Protein AF-A0A529LDK2-F1 (afdb_monomer_lite)

Structure (mmCIF, N/CA/C/O backbone):
data_AF-A0A529LDK2-F1
#
_entry.id   AF-A0A529LDK2-F1
#
loop_
_atom_site.group_PDB
_atom_site.id
_atom_site.type_symbol
_atom_site.label_atom_id
_atom_site.label_alt_id
_atom_site.label_comp_id
_atom_site.label_asym_id
_atom_site.label_entity_id
_atom_site.label_seq_id
_atom_site.pdbx_PDB_ins_code
_atom_site.Cartn_x
_atom_site.Cartn_y
_atom_site.Cartn_z
_atom_site.occupancy
_atom_site.B_iso_or_equiv
_atom_site.auth_seq_id
_atom_site.auth_comp_id
_atom_site.auth_asym_id
_atom_site.auth_atom_id
_atom_site.pdbx_PDB_model_num
ATOM 1 N N . MET A 1 1 ? -6.078 13.521 -15.993 1.00 88.62 1 MET A N 1
ATOM 2 C CA . MET A 1 1 ? -5.556 13.502 -14.610 1.00 88.62 1 MET A CA 1
ATOM 3 C C . MET A 1 1 ? -4.580 12.345 -14.497 1.00 88.62 1 MET A C 1
ATOM 5 O O . MET A 1 1 ? -4.851 11.297 -15.072 1.00 88.62 1 MET A O 1
ATOM 9 N N . HIS A 1 2 ? -3.451 12.547 -13.828 1.00 95.56 2 HIS A N 1
ATOM 10 C CA . HIS A 1 2 ? -2.432 11.523 -13.598 1.00 95.56 2 HIS A CA 1
ATOM 11 C C . HIS A 1 2 ? -2.214 11.422 -12.092 1.00 95.56 2 HIS A C 1
ATOM 13 O O . HIS A 1 2 ? -1.964 12.437 -11.452 1.00 95.56 2 HIS A O 1
ATOM 19 N N . ILE A 1 3 ? -2.382 10.222 -11.544 1.00 97.69 3 ILE A N 1
ATOM 20 C CA . ILE A 1 3 ? -2.243 9.942 -10.115 1.00 97.69 3 ILE A CA 1
ATOM 21 C C . ILE A 1 3 ? -1.055 8.979 -9.964 1.00 97.69 3 ILE A C 1
ATOM 23 O O . ILE A 1 3 ? -1.161 7.824 -10.392 1.00 97.69 3 ILE A O 1
ATOM 27 N N . PRO A 1 4 ? 0.091 9.439 -9.434 1.00 97.31 4 PRO A N 1
ATOM 28 C CA . PRO A 1 4 ? 1.205 8.569 -9.080 1.00 97.31 4 PRO A CA 1
ATOM 29 C C . PRO A 1 4 ? 0.901 7.886 -7.742 1.00 97.31 4 PRO A C 1
ATOM 31 O O . PRO A 1 4 ? 0.905 8.532 -6.703 1.00 97.31 4 PRO A O 1
ATOM 34 N N . LEU A 1 5 ? 0.592 6.590 -7.769 1.00 97.56 5 LEU A N 1
ATOM 35 C CA . LEU A 1 5 ? 0.234 5.830 -6.573 1.00 97.56 5 LEU A CA 1
ATOM 36 C C . LEU A 1 5 ? 1.404 4.939 -6.146 1.00 97.56 5 LEU A C 1
ATOM 38 O O . LEU A 1 5 ? 1.579 3.845 -6.684 1.00 97.56 5 LEU A O 1
ATOM 42 N N . ALA A 1 6 ? 2.199 5.406 -5.184 1.00 98.00 6 ALA A N 1
ATOM 43 C CA . ALA A 1 6 ? 3.252 4.602 -4.574 1.00 98.00 6 ALA A CA 1
ATOM 44 C C . ALA A 1 6 ? 2.644 3.461 -3.750 1.00 98.00 6 ALA A C 1
ATOM 46 O O . ALA A 1 6 ? 1.646 3.651 -3.045 1.00 98.00 6 ALA A O 1
ATOM 47 N N . PHE A 1 7 ? 3.243 2.276 -3.830 1.00 97.19 7 PHE A N 1
ATOM 48 C CA . PHE A 1 7 ? 2.769 1.086 -3.130 1.00 97.19 7 PHE A CA 1
ATOM 49 C C . PHE A 1 7 ? 3.924 0.232 -2.609 1.00 97.19 7 PHE A C 1
ATOM 51 O O . PHE A 1 7 ? 5.088 0.424 -2.957 1.00 97.19 7 PHE A O 1
ATOM 58 N N . GLY A 1 8 ? 3.591 -0.743 -1.773 1.00 96.56 8 GLY A N 1
ATOM 59 C CA . GLY A 1 8 ? 4.497 -1.819 -1.412 1.00 96.56 8 GLY A CA 1
ATOM 60 C C . GLY A 1 8 ? 3.753 -3.075 -0.994 1.00 96.56 8 GLY A C 1
ATOM 61 O O . GLY A 1 8 ? 2.600 -3.028 -0.566 1.00 96.56 8 GLY A O 1
ATOM 62 N N . PHE A 1 9 ? 4.435 -4.206 -1.124 1.00 96.69 9 PHE A N 1
ATOM 63 C CA . PHE A 1 9 ? 3.976 -5.497 -0.632 1.00 96.69 9 PHE A CA 1
ATOM 64 C C . PHE A 1 9 ? 4.786 -5.861 0.602 1.00 96.69 9 PHE A C 1
ATOM 66 O O . PHE A 1 9 ? 6.013 -5.906 0.539 1.00 96.69 9 PHE A O 1
ATOM 73 N N . VAL A 1 10 ? 4.100 -6.086 1.717 1.00 96.81 10 VAL A N 1
ATOM 74 C CA . VAL A 1 10 ? 4.708 -6.458 2.995 1.00 96.81 10 VAL A CA 1
ATOM 75 C C . VAL A 1 10 ? 4.371 -7.921 3.266 1.00 96.81 10 VAL A C 1
ATOM 77 O O . VAL A 1 10 ? 3.196 -8.286 3.311 1.00 96.81 10 VAL A O 1
ATOM 80 N N . GLY A 1 11 ? 5.397 -8.758 3.373 1.00 96.06 11 GLY A N 1
ATOM 81 C CA . GLY A 1 11 ? 5.283 -10.190 3.642 1.00 96.06 11 GLY A CA 1
ATOM 82 C C . GLY A 1 11 ? 4.926 -10.468 5.092 1.00 96.06 11 GLY A C 1
ATOM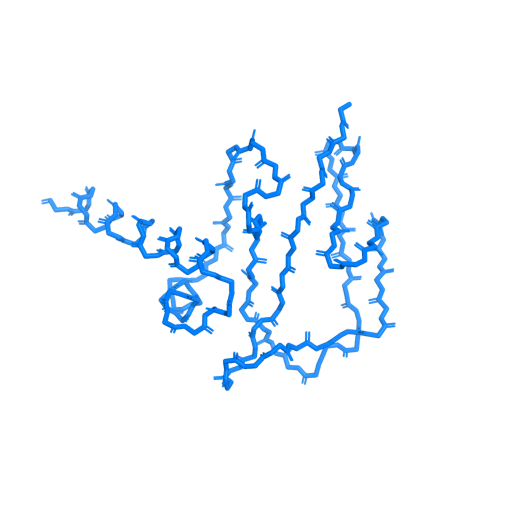 83 O O . GLY A 1 11 ? 4.948 -9.559 5.923 1.00 96.06 11 GLY A O 1
ATOM 84 N N . ALA A 1 12 ? 4.619 -11.724 5.417 1.00 94.69 12 ALA A N 1
ATOM 85 C CA . ALA A 1 12 ? 4.215 -12.103 6.774 1.00 94.69 12 ALA A CA 1
ATOM 86 C C . ALA A 1 12 ? 5.322 -11.870 7.824 1.00 94.69 12 ALA A C 1
ATOM 88 O O . ALA A 1 12 ? 5.032 -11.712 9.007 1.00 94.69 12 ALA A O 1
ATOM 89 N N . ASP A 1 13 ? 6.587 -11.815 7.395 1.00 93.94 13 ASP A N 1
ATOM 90 C CA . ASP A 1 13 ? 7.748 -11.507 8.236 1.00 93.94 13 ASP A CA 1
ATOM 91 C C . ASP A 1 13 ? 8.039 -9.996 8.362 1.00 93.94 13 ASP A C 1
ATOM 93 O O . ASP A 1 13 ? 9.040 -9.601 8.964 1.00 93.94 13 ASP A O 1
ATOM 97 N N . GLY A 1 14 ? 7.180 -9.148 7.786 1.00 93.25 14 GLY A N 1
ATOM 98 C CA . GLY A 1 14 ? 7.326 -7.694 7.763 1.00 93.25 14 GLY A CA 1
ATOM 99 C C . GLY A 1 14 ? 8.308 -7.179 6.707 1.00 93.25 14 GLY A C 1
ATOM 100 O O . GLY A 1 14 ? 8.510 -5.968 6.608 1.00 93.25 14 GLY A O 1
ATOM 101 N N . LYS A 1 15 ? 8.932 -8.054 5.908 1.00 95.25 15 LYS A N 1
ATOM 102 C CA . LYS A 1 15 ? 9.874 -7.636 4.865 1.00 95.25 15 LYS A CA 1
ATOM 103 C C . LYS A 1 15 ? 9.167 -7.350 3.540 1.00 95.25 15 LYS A C 1
ATOM 105 O O . LYS A 1 15 ? 8.054 -7.822 3.306 1.00 95.25 15 LYS A O 1
ATOM 110 N N . PRO A 1 16 ? 9.797 -6.575 2.640 1.00 95.50 16 PRO A N 1
ATOM 111 C CA . PRO A 1 16 ? 9.256 -6.349 1.309 1.00 95.50 16 PRO A CA 1
ATOM 112 C C . PRO A 1 16 ? 9.157 -7.648 0.503 1.00 95.50 16 PRO A C 1
ATOM 114 O O . PRO A 1 16 ? 10.136 -8.384 0.385 1.00 95.50 16 PRO A O 1
ATOM 117 N N . VAL A 1 17 ? 7.999 -7.883 -0.112 1.00 96.38 17 VAL A N 1
ATOM 118 C CA . VAL A 1 17 ? 7.792 -8.970 -1.076 1.00 96.38 17 VAL A CA 1
ATOM 119 C C . VAL A 1 17 ? 7.983 -8.425 -2.483 1.00 96.38 17 VAL A C 1
ATOM 121 O O . VAL A 1 17 ? 7.371 -7.430 -2.878 1.00 96.38 17 VAL A O 1
ATOM 124 N N . THR A 1 18 ? 8.845 -9.080 -3.251 1.00 95.38 18 THR A N 1
ATOM 125 C CA . THR A 1 18 ? 9.123 -8.707 -4.637 1.00 95.38 18 THR A CA 1
ATOM 126 C C . THR A 1 18 ? 8.135 -9.365 -5.601 1.00 95.38 18 THR A C 1
ATOM 128 O O . THR A 1 18 ? 7.373 -10.270 -5.257 1.00 95.38 18 THR A O 1
ATOM 131 N N . TRP A 1 19 ? 8.125 -8.867 -6.830 1.00 95.69 19 TRP A N 1
ATOM 132 C CA . TRP A 1 19 ? 7.333 -9.376 -7.943 1.00 95.69 19 TRP A CA 1
ATOM 133 C C . TRP A 1 19 ? 8.210 -9.376 -9.195 1.00 95.69 19 TRP A C 1
ATOM 135 O O . TRP A 1 19 ? 9.185 -8.630 -9.276 1.00 95.69 19 TRP A O 1
ATOM 145 N N . THR A 1 20 ? 7.888 -10.222 -10.171 1.00 95.81 20 THR A N 1
ATOM 146 C CA . THR A 1 20 ? 8.715 -10.404 -11.376 1.00 95.81 20 THR A CA 1
ATOM 147 C C . THR A 1 20 ? 8.121 -9.749 -12.613 1.00 95.81 20 THR A C 1
ATOM 149 O O . THR A 1 20 ? 8.849 -9.430 -13.546 1.00 95.81 20 THR A O 1
ATOM 152 N N . ALA A 1 21 ? 6.801 -9.566 -12.648 1.00 95.44 21 ALA A N 1
ATOM 153 C CA . A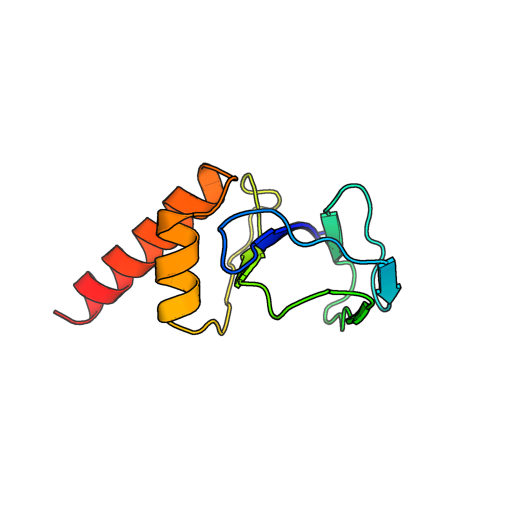LA A 1 21 ? 6.120 -8.917 -13.759 1.00 95.44 21 ALA A CA 1
ATOM 154 C C . ALA A 1 21 ? 4.869 -8.174 -13.290 1.00 95.44 21 ALA A C 1
ATOM 156 O O . ALA A 1 21 ? 4.261 -8.532 -12.277 1.00 95.44 21 ALA A O 1
ATOM 157 N N . VAL A 1 22 ? 4.471 -7.169 -14.068 1.00 97.00 22 VAL A N 1
ATOM 158 C CA . VAL A 1 22 ? 3.253 -6.391 -13.853 1.00 97.00 22 VAL A CA 1
ATOM 159 C C . VAL A 1 22 ? 2.544 -6.111 -15.175 1.00 97.00 22 VAL A C 1
ATOM 161 O O . VAL A 1 22 ? 3.176 -5.808 -16.184 1.00 97.00 22 VAL A O 1
ATOM 164 N N . GLU A 1 23 ? 1.218 -6.202 -15.167 1.00 97.06 23 GLU A N 1
ATOM 165 C CA . GLU A 1 23 ? 0.356 -5.959 -16.323 1.00 97.06 23 GLU A CA 1
ATOM 166 C C . GLU A 1 23 ? -0.761 -4.964 -15.978 1.00 97.06 23 GLU A C 1
ATOM 168 O O . GLU A 1 23 ? -1.214 -4.883 -14.837 1.00 97.06 23 GLU A O 1
ATOM 173 N N . GLY A 1 24 ? -1.246 -4.223 -16.981 1.00 95.25 24 GLY A N 1
ATOM 174 C CA . GLY A 1 24 ? -2.440 -3.368 -16.873 1.00 95.25 24 GLY A CA 1
ATOM 175 C C . GLY A 1 24 ? -2.220 -1.940 -16.342 1.00 95.25 24 GLY A C 1
ATOM 176 O O . GLY A 1 24 ? -3.133 -1.103 -16.405 1.00 95.25 24 GLY A O 1
ATOM 177 N N . ALA A 1 25 ? -1.005 -1.611 -15.904 1.00 94.88 25 ALA A N 1
ATOM 178 C CA . ALA A 1 25 ? -0.549 -0.242 -15.667 1.00 94.88 25 ALA A CA 1
ATOM 179 C C . ALA A 1 25 ? 0.969 -0.125 -15.860 1.00 94.88 25 ALA A C 1
ATOM 181 O O . ALA A 1 25 ? 1.688 -1.115 -15.774 1.00 94.88 25 ALA A O 1
ATOM 182 N N . THR A 1 26 ? 1.444 1.097 -16.105 1.00 96.38 26 THR A N 1
ATOM 183 C CA . THR A 1 26 ? 2.874 1.413 -16.009 1.00 96.38 26 THR A CA 1
ATOM 184 C C . THR A 1 26 ? 3.248 1.475 -14.533 1.00 96.38 26 THR A C 1
ATOM 186 O O . THR A 1 26 ? 2.567 2.171 -13.770 1.00 96.38 26 THR A O 1
ATOM 189 N N . VAL A 1 27 ? 4.300 0.754 -14.152 1.00 96.50 27 VAL A N 1
ATOM 190 C CA . VAL A 1 27 ? 4.857 0.768 -12.801 1.00 96.50 27 VAL A CA 1
ATOM 191 C C . VAL A 1 27 ? 6.345 1.047 -12.888 1.00 96.50 27 VAL A C 1
ATOM 193 O O . VAL A 1 27 ? 7.069 0.249 -13.475 1.00 96.50 27 VAL A O 1
ATOM 196 N N . ASP A 1 28 ? 6.772 2.143 -12.272 1.00 94.31 28 ASP A N 1
ATOM 197 C CA . ASP A 1 28 ? 8.164 2.582 -12.229 1.00 94.31 28 ASP A CA 1
ATOM 198 C C . ASP A 1 28 ? 8.532 2.864 -10.768 1.00 94.31 28 ASP A C 1
ATOM 200 O O . ASP A 1 28 ? 7.775 3.530 -10.066 1.00 94.31 28 ASP A O 1
ATOM 204 N N . ASP A 1 29 ? 9.652 2.311 -10.293 1.00 90.00 29 ASP A N 1
ATOM 205 C CA . ASP A 1 29 ? 10.191 2.537 -8.936 1.00 90.00 29 ASP A CA 1
ATOM 206 C C . ASP A 1 29 ? 9.152 2.405 -7.794 1.00 90.00 29 ASP A C 1
ATOM 208 O O . ASP A 1 29 ? 9.033 3.246 -6.907 1.00 90.00 29 ASP A O 1
ATOM 212 N N . GLY A 1 30 ? 8.313 1.362 -7.848 1.00 93.56 30 GLY A N 1
ATOM 213 C CA . GLY A 1 30 ? 7.272 1.135 -6.834 1.00 93.56 30 GLY A CA 1
ATOM 214 C C . GLY A 1 30 ? 6.077 2.098 -6.909 1.00 93.56 30 GLY A C 1
ATOM 215 O O . GLY A 1 30 ? 5.292 2.181 -5.964 1.00 93.56 30 GLY A O 1
ATOM 216 N N . VAL A 1 31 ? 5.898 2.804 -8.029 1.00 97.50 31 VAL A N 1
ATOM 217 C CA . VAL A 1 31 ? 4.776 3.718 -8.272 1.00 97.50 31 VAL A CA 1
ATOM 218 C C . VAL A 1 31 ? 3.915 3.216 -9.421 1.00 97.50 31 VAL A C 1
ATOM 220 O O . VAL A 1 31 ? 4.372 3.096 -10.553 1.00 97.50 31 VAL A O 1
ATOM 223 N N . VAL A 1 32 ? 2.628 2.978 -9.161 1.00 97.75 32 VAL A N 1
ATOM 224 C CA . VAL A 1 32 ? 1.641 2.703 -10.211 1.00 97.75 32 VAL A CA 1
ATOM 225 C C . VAL A 1 32 ? 1.131 4.016 -10.795 1.00 97.75 32 VAL A C 1
ATOM 227 O O . VAL A 1 32 ? 0.585 4.865 -10.089 1.00 97.75 32 VAL A O 1
ATOM 230 N N . HIS A 1 33 ? 1.234 4.181 -12.111 1.00 97.38 33 HIS A N 1
ATOM 231 C CA . HIS A 1 33 ? 0.718 5.362 -12.796 1.00 97.38 33 HIS A CA 1
ATOM 232 C C . HIS A 1 33 ? -0.737 5.182 -13.238 1.00 97.38 33 HIS A C 1
ATOM 234 O O . HIS A 1 33 ? -1.032 4.619 -14.296 1.00 97.38 33 HIS A O 1
ATOM 240 N N . ILE A 1 34 ? -1.660 5.740 -12.454 1.00 97.06 34 ILE A N 1
ATOM 241 C CA . ILE A 1 34 ? -3.095 5.709 -12.736 1.00 97.06 34 ILE A CA 1
ATOM 242 C C . ILE A 1 34 ? -3.461 6.897 -13.633 1.00 97.06 34 ILE A C 1
ATOM 244 O O . ILE A 1 34 ? -3.286 8.063 -13.270 1.00 97.06 34 ILE A O 1
ATOM 248 N N . ARG A 1 35 ? -3.955 6.603 -14.840 1.00 96.12 35 ARG A N 1
ATOM 249 C CA . ARG A 1 35 ? -4.312 7.615 -15.860 1.00 96.12 35 ARG A CA 1
ATOM 250 C C . ARG A 1 35 ? -5.733 7.455 -16.399 1.00 96.12 35 ARG A C 1
ATOM 252 O O . ARG A 1 35 ? -6.279 8.382 -16.993 1.00 96.12 35 ARG A O 1
ATOM 259 N N . LYS A 1 36 ? -6.339 6.284 -16.203 1.00 95.94 36 LYS A N 1
ATOM 260 C CA . LYS A 1 36 ? -7.714 5.967 -16.600 1.00 95.94 36 LYS A CA 1
ATOM 261 C C . LYS A 1 36 ? -8.612 5.936 -15.370 1.00 95.94 36 LYS A C 1
ATOM 263 O O . LYS A 1 36 ? -8.153 5.691 -14.260 1.00 95.94 36 LYS A O 1
ATOM 268 N N . ARG A 1 37 ? -9.921 6.093 -15.592 1.00 95.69 37 ARG A N 1
ATOM 269 C CA . ARG A 1 37 ? -10.947 5.959 -14.541 1.00 95.69 37 ARG A CA 1
ATOM 270 C C . ARG A 1 37 ? -10.918 4.608 -13.824 1.00 95.69 37 ARG A C 1
ATOM 272 O O . ARG A 1 37 ? -11.332 4.523 -12.678 1.00 95.69 37 ARG A O 1
ATOM 279 N N . ARG A 1 38 ? -10.466 3.558 -14.511 1.00 95.50 38 ARG A N 1
ATOM 280 C CA . ARG A 1 38 ? -10.317 2.214 -13.960 1.00 95.50 38 ARG A CA 1
ATOM 281 C C . ARG A 1 38 ? -9.053 1.579 -14.517 1.00 95.50 38 ARG A C 1
ATOM 283 O O . ARG A 1 38 ? -8.823 1.627 -15.726 1.00 95.50 38 ARG A O 1
ATOM 290 N N . HIS A 1 39 ? -8.282 0.967 -13.630 1.00 95.44 39 HIS A N 1
ATOM 291 C CA . HIS A 1 39 ? -7.176 0.081 -13.958 1.00 95.44 39 HIS A CA 1
ATOM 292 C C . HIS A 1 39 ? -7.400 -1.264 -13.273 1.00 95.44 39 HIS A C 1
ATOM 294 O O . HIS A 1 39 ? -7.940 -1.324 -12.171 1.00 95.44 39 HIS A O 1
ATOM 300 N N . THR A 1 40 ? -6.961 -2.328 -13.931 1.00 96.69 40 THR A N 1
ATOM 301 C CA . THR A 1 40 ? -6.756 -3.631 -13.304 1.00 96.69 40 THR A CA 1
ATOM 302 C C . THR A 1 40 ? -5.272 -3.897 -13.415 1.00 96.69 40 THR A C 1
ATOM 304 O O . THR A 1 40 ? -4.769 -3.991 -14.529 1.00 96.69 40 THR A O 1
ATOM 307 N N . VAL A 1 41 ? -4.580 -3.942 -12.280 1.00 96.56 41 VAL A N 1
ATOM 308 C CA . VAL A 1 41 ? -3.132 -4.148 -12.236 1.00 96.56 41 VAL A CA 1
ATOM 309 C C . VAL A 1 41 ? -2.873 -5.540 -11.689 1.00 96.56 41 VAL A C 1
ATOM 311 O O . VAL A 1 41 ? -3.365 -5.875 -10.612 1.00 96.56 41 VAL A O 1
ATOM 314 N N . ARG A 1 42 ? -2.153 -6.365 -12.447 1.00 96.81 42 ARG A N 1
ATOM 315 C CA . ARG A 1 42 ? -1.818 -7.737 -12.055 1.00 96.81 42 ARG A CA 1
ATOM 316 C C . ARG A 1 42 ? -0.319 -7.841 -11.854 1.00 96.81 42 ARG A C 1
ATOM 318 O O . ARG A 1 42 ? 0.427 -7.598 -12.791 1.00 96.81 42 ARG A O 1
ATOM 325 N N . PHE A 1 43 ? 0.088 -8.246 -10.659 1.00 96.81 43 PHE A N 1
ATOM 326 C CA . PHE A 1 43 ? 1.471 -8.578 -10.339 1.00 96.81 43 PHE A CA 1
ATOM 327 C C . PHE A 1 43 ? 1.645 -10.097 -10.358 1.00 96.81 43 PHE A C 1
ATOM 329 O O . PHE A 1 43 ? 0.791 -10.824 -9.849 1.00 96.81 43 PHE A O 1
ATOM 336 N N . SER A 1 44 ? 2.742 -10.564 -10.945 1.00 97.00 44 SER A N 1
ATOM 337 C CA . SER A 1 44 ? 3.093 -11.983 -11.057 1.00 97.00 44 SER A CA 1
ATOM 338 C C . SER A 1 44 ? 4.443 -12.258 -10.396 1.00 97.00 44 SER A C 1
ATOM 340 O O . SER A 1 44 ? 5.254 -11.346 -10.230 1.00 97.00 44 SER A O 1
ATOM 342 N N . GLY A 1 45 ? 4.680 -13.515 -10.012 1.00 96.19 45 GLY A N 1
ATOM 343 C CA . GLY A 1 45 ? 5.911 -13.921 -9.321 1.00 96.19 45 GLY A CA 1
ATOM 344 C C . GLY A 1 45 ? 6.002 -13.435 -7.874 1.00 96.19 45 GLY A C 1
ATOM 345 O O . GLY A 1 45 ? 7.096 -13.335 -7.334 1.00 96.19 45 GLY A O 1
ATOM 346 N N . VAL A 1 46 ? 4.861 -13.121 -7.259 1.00 96.19 46 VAL A N 1
ATOM 347 C CA . VAL A 1 46 ? 4.767 -12.814 -5.829 1.00 96.19 46 VAL A CA 1
ATOM 348 C C . VAL A 1 46 ? 4.885 -14.132 -5.054 1.00 96.19 46 VAL A C 1
ATOM 350 O O . VAL A 1 46 ? 4.091 -15.044 -5.279 1.00 96.19 46 VAL A O 1
ATOM 353 N N . SER A 1 47 ? 5.890 -14.256 -4.184 1.00 94.50 47 SER A N 1
ATOM 354 C CA . SER A 1 47 ? 6.236 -15.520 -3.508 1.00 94.50 47 SER A CA 1
ATOM 355 C C . SER A 1 47 ? 5.246 -15.958 -2.425 1.00 94.50 47 SER A C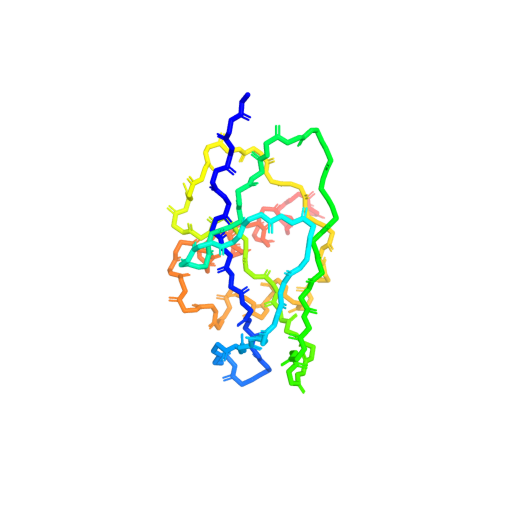 1
ATOM 357 O O . SER A 1 47 ? 5.193 -17.134 -2.077 1.00 94.50 47 SER A O 1
ATOM 359 N N . GLU A 1 48 ? 4.466 -15.025 -1.886 1.00 94.75 48 GLU A N 1
ATOM 360 C CA . GLU A 1 48 ? 3.471 -15.255 -0.837 1.00 94.75 48 GLU A CA 1
ATOM 361 C C . GLU A 1 48 ? 2.314 -14.257 -0.970 1.00 94.75 48 GLU A C 1
ATOM 363 O O . GLU A 1 48 ? 2.349 -13.381 -1.829 1.00 94.75 48 GLU A O 1
ATOM 368 N N . ARG A 1 49 ? 1.270 -14.363 -0.139 1.00 93.88 49 ARG A N 1
ATOM 369 C CA . ARG A 1 49 ? 0.197 -13.356 -0.102 1.00 93.88 49 ARG A CA 1
ATOM 370 C C . ARG A 1 49 ? 0.653 -12.162 0.751 1.00 93.88 49 ARG A C 1
ATOM 372 O O . ARG A 1 49 ? 0.723 -12.329 1.965 1.00 93.88 49 ARG A O 1
ATOM 379 N N . PRO A 1 50 ? 0.897 -10.971 0.172 1.00 95.38 50 PRO A N 1
ATOM 380 C CA . PRO A 1 50 ? 1.367 -9.833 0.944 1.00 95.38 50 PRO A CA 1
ATOM 381 C C . PRO A 1 50 ? 0.207 -8.993 1.490 1.00 95.38 50 PRO A C 1
ATOM 383 O O . PRO A 1 50 ? -0.869 -8.914 0.886 1.00 95.38 50 PRO A O 1
ATOM 386 N N . SER A 1 51 ? 0.478 -8.274 2.573 1.00 95.81 51 SER A N 1
ATOM 387 C CA . SER A 1 51 ? -0.287 -7.095 2.970 1.00 95.81 51 SER A CA 1
ATOM 388 C C . SER A 1 51 ? 0.090 -5.926 2.059 1.00 95.81 51 SER A C 1
ATOM 390 O O . SER A 1 51 ? 1.269 -5.648 1.827 1.00 95.81 51 SER A O 1
ATOM 392 N N . VAL A 1 52 ? -0.912 -5.252 1.494 1.00 95.75 52 VAL A N 1
ATOM 393 C CA . VAL A 1 52 ? -0.700 -4.200 0.488 1.00 95.75 52 VAL A CA 1
ATOM 394 C C . VAL A 1 52 ? -0.705 -2.829 1.155 1.00 95.75 52 VAL A C 1
ATOM 396 O O . VAL A 1 52 ? -1.725 -2.401 1.690 1.00 95.75 52 VAL A O 1
ATOM 399 N N . SER A 1 53 ? 0.430 -2.143 1.074 1.00 96.44 53 SER A N 1
ATOM 400 C CA . SER A 1 53 ? 0.624 -0.759 1.497 1.00 96.44 53 SER A CA 1
ATOM 401 C C . SER A 1 53 ? 0.397 0.166 0.304 1.00 96.44 53 SER A C 1
ATOM 403 O O . SER A 1 53 ? 1.010 -0.024 -0.748 1.00 96.44 53 SER A O 1
ATOM 405 N N . LEU A 1 54 ? -0.508 1.137 0.430 1.00 96.25 54 LEU A N 1
ATOM 406 C 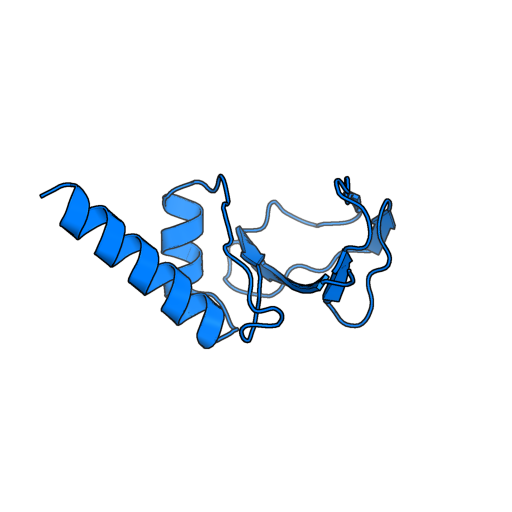CA . LEU A 1 54 ? -0.923 2.023 -0.662 1.00 96.25 54 LEU A CA 1
ATOM 407 C C . LEU A 1 54 ? -0.760 3.489 -0.274 1.00 96.25 54 LEU A C 1
ATOM 409 O O . LEU A 1 54 ? -0.939 3.862 0.880 1.00 96.25 54 LEU A O 1
ATOM 413 N N . ASN A 1 55 ? -0.496 4.321 -1.282 1.00 96.94 55 ASN A N 1
ATOM 414 C CA . ASN A 1 55 ? -0.246 5.752 -1.135 1.00 96.94 55 ASN A CA 1
ATOM 415 C C . ASN A 1 55 ? 0.921 6.062 -0.180 1.00 96.94 55 ASN A C 1
ATOM 417 O O . ASN A 1 55 ? 0.846 6.993 0.628 1.00 96.94 55 ASN A O 1
ATOM 421 N N . ARG A 1 56 ? 2.000 5.272 -0.288 1.00 97.38 56 ARG A N 1
ATOM 422 C CA . ARG A 1 56 ? 3.224 5.442 0.509 1.00 97.38 56 ARG A CA 1
ATOM 423 C C . ARG A 1 56 ? 3.768 6.859 0.392 1.00 97.38 56 ARG A C 1
ATOM 425 O O . ARG A 1 56 ? 3.715 7.456 -0.684 1.00 97.38 56 ARG A O 1
ATOM 432 N N . GLY A 1 57 ? 4.248 7.403 1.510 1.00 96.69 57 GLY A N 1
ATOM 433 C CA . GLY A 1 57 ? 4.733 8.785 1.577 1.00 96.69 57 GLY A CA 1
ATOM 434 C C . GLY A 1 57 ? 3.725 9.843 1.105 1.00 96.69 57 GLY A C 1
ATOM 435 O O . GLY A 1 57 ? 4.143 10.908 0.662 1.00 96.69 57 GLY A O 1
ATOM 436 N N . PHE A 1 58 ? 2.418 9.546 1.141 1.00 96.38 58 PHE A N 1
ATOM 437 C CA . PHE A 1 58 ? 1.360 10.402 0.598 1.00 96.38 58 PHE A CA 1
ATOM 438 C C . PHE A 1 58 ? 1.595 10.788 -0.875 1.00 96.38 58 PHE A C 1
ATOM 440 O O . PHE A 1 58 ? 1.414 11.936 -1.278 1.00 96.38 58 PH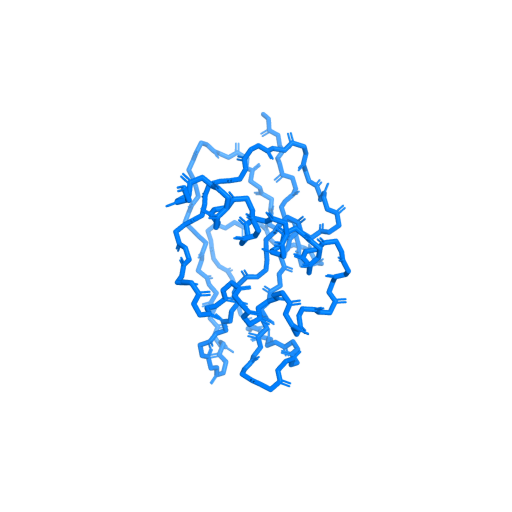E A O 1
ATOM 447 N N . SER A 1 59 ? 2.012 9.812 -1.689 1.00 97.56 59 SER A N 1
ATOM 448 C CA . SER A 1 59 ? 2.379 9.995 -3.102 1.00 97.56 59 SER A CA 1
ATOM 449 C C . SER A 1 59 ? 1.365 10.765 -3.957 1.00 97.56 59 SER A C 1
ATOM 451 O O . SER A 1 59 ? 1.752 11.434 -4.916 1.00 97.56 59 SER A O 1
ATOM 453 N N . ALA A 1 60 ? 0.076 10.704 -3.609 1.00 97.19 60 ALA A N 1
ATOM 454 C CA . ALA A 1 60 ? -0.960 11.506 -4.232 1.00 97.19 60 ALA A CA 1
ATOM 455 C C . ALA A 1 60 ? -1.987 12.029 -3.206 1.00 97.19 60 ALA A C 1
ATOM 457 O O . ALA A 1 60 ? -2.400 11.288 -2.306 1.00 97.19 60 ALA A O 1
ATOM 458 N N . PRO A 1 61 ? -2.480 13.272 -3.383 1.00 96.25 61 PRO A N 1
ATOM 459 C CA . PRO A 1 61 ? -3.508 13.865 -2.533 1.00 96.25 61 PRO A CA 1
ATOM 460 C C . PRO A 1 61 ? -4.901 13.369 -2.940 1.00 96.25 61 PRO A C 1
ATOM 462 O O . PRO A 1 61 ? -5.677 14.077 -3.582 1.00 96.25 61 PRO A O 1
ATOM 465 N N . ILE A 1 62 ? -5.203 12.119 -2.605 1.00 95.38 62 ILE A N 1
ATOM 466 C CA . ILE A 1 62 ? -6.459 11.452 -2.956 1.00 95.38 62 ILE A CA 1
ATOM 467 C C . ILE A 1 62 ? -7.165 10.912 -1.715 1.00 95.38 62 ILE A C 1
ATOM 469 O O . ILE A 1 62 ? -6.530 10.537 -0.731 1.00 95.38 62 ILE A O 1
ATOM 473 N N . THR A 1 63 ? -8.489 10.798 -1.793 1.00 93.75 63 THR A N 1
ATOM 474 C CA . THR A 1 63 ? -9.246 9.964 -0.859 1.00 93.75 63 THR A CA 1
ATOM 475 C C . THR A 1 63 ? -9.080 8.510 -1.271 1.00 93.75 63 THR A C 1
ATOM 477 O O . THR A 1 63 ? -9.487 8.110 -2.364 1.00 93.75 63 THR A O 1
ATOM 480 N N . LEU A 1 64 ? -8.467 7.722 -0.398 1.00 91.62 64 LEU A N 1
ATOM 481 C CA . LEU A 1 64 ? -8.238 6.307 -0.619 1.00 91.62 64 LEU A CA 1
ATOM 482 C C . LEU A 1 64 ? -9.362 5.504 0.046 1.00 91.62 64 LEU A C 1
ATOM 484 O O . LEU A 1 64 ? -9.582 5.621 1.246 1.00 91.62 64 LEU A O 1
ATOM 488 N N . SER A 1 65 ? -10.070 4.689 -0.735 1.00 91.19 65 SER A N 1
ATOM 489 C CA . SER A 1 65 ? -11.044 3.718 -0.229 1.00 91.19 65 SER A CA 1
ATOM 490 C C . SER A 1 65 ? -10.564 2.327 -0.612 1.00 91.19 65 SER A C 1
ATOM 492 O O . SER A 1 65 ? -10.427 2.019 -1.798 1.00 91.19 65 SER A O 1
ATOM 494 N N . VAL A 1 66 ? -10.235 1.516 0.390 1.00 88.88 66 VAL A N 1
ATOM 495 C CA . VAL A 1 66 ? -9.621 0.198 0.206 1.00 88.88 66 VAL A CA 1
ATOM 496 C C . VAL A 1 66 ? -10.420 -0.822 0.993 1.00 88.88 66 VAL A C 1
ATOM 498 O O . VAL A 1 66 ? -10.723 -0.625 2.164 1.00 88.88 66 VAL A O 1
ATOM 501 N N . GLN A 1 67 ? -10.739 -1.935 0.340 1.00 87.50 67 GLN A N 1
ATOM 502 C CA . GLN A 1 67 ? -11.293 -3.109 1.000 1.00 87.50 67 GLN A CA 1
ATOM 503 C C . GLN A 1 67 ? -10.138 -4.026 1.402 1.00 87.50 67 GLN A C 1
ATOM 505 O O . GLN A 1 67 ? -9.689 -4.860 0.616 1.00 87.50 67 GLN A O 1
ATOM 510 N N . GLN A 1 68 ? -9.632 -3.832 2.615 1.00 85.19 68 GLN A N 1
ATOM 511 C CA . GLN A 1 68 ? -8.581 -4.647 3.218 1.00 85.19 68 GLN A CA 1
ATOM 512 C C . GLN A 1 68 ? -9.130 -5.336 4.472 1.00 85.19 68 GLN A C 1
ATOM 514 O O . GLN A 1 68 ? -10.057 -4.836 5.108 1.00 85.19 68 GLN A O 1
ATOM 519 N N . LYS A 1 69 ? -8.608 -6.523 4.805 1.00 89.19 69 LYS A N 1
ATOM 520 C CA . LYS A 1 69 ? -8.987 -7.206 6.048 1.00 89.19 69 LYS A CA 1
ATOM 521 C C . LYS A 1 69 ? -8.438 -6.423 7.238 1.00 89.19 69 LYS A C 1
ATOM 523 O O . LYS A 1 69 ? -7.310 -5.944 7.163 1.00 89.19 69 LYS A O 1
ATOM 528 N N . ALA A 1 70 ? -9.186 -6.368 8.340 1.00 87.56 70 ALA A N 1
ATOM 529 C CA . ALA A 1 70 ? -8.729 -5.706 9.564 1.00 87.56 70 ALA A CA 1
ATOM 530 C C . ALA A 1 70 ? -7.351 -6.229 10.014 1.00 87.56 70 ALA A C 1
ATOM 532 O O . ALA A 1 70 ? -6.475 -5.432 10.330 1.00 87.56 70 ALA A O 1
ATOM 533 N N . ASP A 1 71 ? -7.120 -7.544 9.937 1.00 92.31 71 ASP A N 1
ATOM 534 C CA . ASP A 1 71 ? -5.831 -8.163 10.278 1.00 92.31 71 ASP A CA 1
ATOM 535 C C . ASP A 1 71 ? -4.666 -7.631 9.429 1.00 92.31 71 ASP A C 1
ATOM 537 O O . ASP A 1 71 ? -3.599 -7.343 9.965 1.00 92.31 71 ASP A O 1
ATOM 541 N N . ASP A 1 72 ? -4.874 -7.445 8.119 1.00 93.31 72 ASP A N 1
ATOM 542 C CA . ASP A 1 72 ? -3.853 -6.891 7.220 1.00 93.31 72 ASP A CA 1
ATOM 543 C C . ASP A 1 72 ? -3.559 -5.421 7.604 1.00 93.31 72 ASP A C 1
ATOM 545 O O . ASP A 1 72 ? -2.414 -4.975 7.545 1.00 93.31 72 ASP A O 1
ATOM 549 N N . GLN A 1 73 ? -4.570 -4.669 8.056 1.00 93.25 73 GLN A N 1
ATOM 550 C CA . GLN A 1 73 ? -4.425 -3.275 8.483 1.00 93.25 73 GLN A CA 1
ATOM 551 C C . GLN A 1 73 ? -3.717 -3.144 9.841 1.00 93.25 73 GLN A C 1
ATOM 553 O O . GLN A 1 73 ? -2.820 -2.310 9.983 1.00 93.25 73 GLN A O 1
ATOM 558 N N . PHE A 1 74 ? -4.055 -3.992 10.821 1.00 95.31 74 PHE A N 1
ATOM 559 C CA . PHE A 1 74 ? -3.306 -4.113 12.080 1.00 95.31 74 PHE A CA 1
ATOM 560 C C . PHE A 1 74 ? -1.852 -4.497 11.816 1.00 95.31 74 PHE A C 1
ATOM 562 O O . PHE A 1 74 ? -0.936 -3.907 12.391 1.00 95.31 74 PHE A O 1
ATOM 569 N N . PHE A 1 75 ? -1.635 -5.442 10.902 1.00 96.50 75 PHE A N 1
ATOM 570 C CA . PHE A 1 75 ? -0.304 -5.868 10.506 1.00 96.50 75 PHE A CA 1
ATOM 571 C C . PHE A 1 75 ? 0.502 -4.718 9.894 1.00 96.50 75 PHE A C 1
ATOM 573 O O . PHE A 1 75 ? 1.629 -4.470 10.317 1.00 96.50 75 PHE A O 1
ATOM 580 N N . LEU A 1 76 ? -0.069 -3.963 8.952 1.00 96.25 76 LEU A N 1
ATOM 581 C CA . LEU A 1 76 ? 0.603 -2.803 8.357 1.00 96.25 76 LEU A CA 1
ATOM 582 C C . LEU A 1 76 ? 0.902 -1.714 9.394 1.00 96.25 76 LEU A C 1
ATOM 584 O O . LEU A 1 76 ? 1.998 -1.157 9.382 1.00 96.25 76 LEU A O 1
ATOM 588 N N . ALA A 1 77 ? -0.009 -1.458 10.336 1.00 95.94 77 ALA A N 1
ATOM 589 C CA . ALA A 1 77 ? 0.224 -0.515 11.431 1.00 95.94 77 ALA A CA 1
ATOM 590 C C . ALA A 1 77 ? 1.400 -0.924 12.343 1.00 95.94 77 ALA A C 1
ATOM 592 O O . ALA A 1 77 ? 2.044 -0.058 12.935 1.00 95.94 77 ALA A O 1
ATOM 593 N N . ALA A 1 78 ? 1.712 -2.218 12.440 1.00 95.69 78 ALA A N 1
ATOM 594 C CA . ALA A 1 78 ? 2.834 -2.724 13.227 1.00 95.69 78 ALA A CA 1
ATOM 595 C C . ALA A 1 78 ? 4.138 -2.865 12.418 1.00 95.69 78 ALA A C 1
ATOM 597 O O . ALA A 1 78 ? 5.217 -2.598 12.949 1.00 95.69 78 ALA A O 1
ATOM 598 N N . HIS A 1 79 ? 4.053 -3.269 11.147 1.00 96.25 79 HIS A N 1
ATOM 599 C CA . HIS A 1 79 ? 5.196 -3.799 10.396 1.00 96.25 79 HIS A CA 1
ATOM 600 C C . HIS A 1 79 ? 5.562 -3.029 9.126 1.00 96.25 79 HIS A C 1
ATOM 602 O O . HIS A 1 79 ? 6.627 -3.289 8.569 1.00 96.25 79 HIS A O 1
ATOM 608 N N . ASP A 1 80 ? 4.739 -2.090 8.649 1.00 96.38 80 ASP A N 1
ATOM 609 C CA . ASP A 1 80 ? 5.079 -1.364 7.424 1.00 96.38 80 ASP A CA 1
ATOM 610 C C . ASP A 1 80 ? 6.374 -0.552 7.606 1.00 96.38 80 ASP A C 1
ATOM 612 O O . ASP A 1 80 ? 6.560 0.203 8.573 1.00 96.38 80 ASP A O 1
ATOM 616 N N . SER A 1 81 ? 7.290 -0.729 6.654 1.00 95.62 81 SER A N 1
ATOM 617 C CA . SER A 1 81 ? 8.561 -0.018 6.602 1.00 95.62 81 SER A CA 1
ATOM 618 C C . SER A 1 81 ? 8.379 1.463 6.273 1.00 95.62 81 SER A C 1
ATOM 620 O O . SER A 1 81 ? 9.224 2.267 6.656 1.00 95.62 81 SER A O 1
ATOM 622 N N . ASP A 1 82 ? 7.305 1.826 5.559 1.00 97.12 82 ASP A N 1
ATOM 623 C CA . ASP A 1 82 ? 6.988 3.223 5.258 1.00 97.12 82 ASP A CA 1
ATOM 624 C C . ASP A 1 82 ? 6.352 3.909 6.485 1.00 97.12 82 ASP A C 1
ATOM 626 O O . ASP A 1 82 ? 5.246 3.535 6.890 1.00 97.12 82 ASP A O 1
ATOM 630 N N . PRO A 1 83 ? 6.997 4.929 7.087 1.00 96.12 83 PRO A N 1
ATOM 631 C CA . PRO A 1 83 ? 6.494 5.551 8.311 1.00 96.12 83 PRO A CA 1
ATOM 632 C C . PRO A 1 83 ? 5.133 6.227 8.132 1.00 96.12 83 PRO A C 1
ATOM 634 O O . PRO A 1 83 ? 4.307 6.187 9.045 1.00 96.12 83 PRO A O 1
ATOM 637 N N . PHE A 1 84 ? 4.892 6.829 6.961 1.00 96.25 84 PHE A N 1
ATOM 638 C CA . PHE A 1 84 ? 3.618 7.477 6.659 1.00 96.25 84 PHE A CA 1
ATOM 639 C C . PHE A 1 84 ? 2.485 6.452 6.593 1.00 96.25 84 PHE A C 1
ATOM 641 O O . PHE A 1 84 ? 1.470 6.616 7.265 1.00 96.25 84 PHE A O 1
ATOM 648 N N . SER A 1 85 ? 2.673 5.367 5.842 1.00 95.62 85 SER A N 1
ATOM 649 C CA . SER A 1 85 ? 1.670 4.305 5.712 1.00 95.62 85 SER A CA 1
ATOM 650 C C . SER A 1 85 ? 1.375 3.638 7.050 1.00 95.62 85 SER A C 1
ATOM 652 O O . SER A 1 85 ? 0.213 3.397 7.373 1.00 95.62 85 SER A O 1
ATOM 654 N N . ARG A 1 86 ? 2.407 3.425 7.877 1.00 95.81 86 ARG A N 1
ATOM 655 C CA . ARG A 1 86 ? 2.246 2.879 9.227 1.00 95.81 86 ARG A CA 1
ATOM 656 C C . ARG A 1 86 ? 1.404 3.797 10.119 1.00 95.81 86 ARG A C 1
ATOM 658 O O . ARG A 1 86 ? 0.466 3.341 10.772 1.00 95.81 86 ARG A O 1
ATOM 665 N N . TRP A 1 87 ? 1.694 5.100 10.102 1.00 96.19 87 TRP A N 1
ATOM 666 C CA . TRP A 1 87 ? 0.895 6.111 10.800 1.00 96.19 87 TRP A CA 1
ATOM 667 C C . TRP A 1 87 ? -0.548 6.166 10.274 1.00 96.19 87 TRP A C 1
ATOM 669 O O . TRP A 1 87 ? -1.486 6.194 11.071 1.00 96.19 87 TRP A O 1
ATOM 679 N N . GLN A 1 88 ? -0.750 6.129 8.956 1.00 94.69 88 GLN A N 1
ATOM 680 C CA . GLN A 1 88 ? -2.075 6.176 8.335 1.00 94.69 88 GLN A CA 1
ATOM 681 C C . GLN A 1 88 ? -2.924 4.954 8.714 1.00 94.69 88 GLN A C 1
ATOM 683 O O . GLN A 1 88 ? -4.099 5.104 9.059 1.00 94.69 88 GLN A O 1
ATOM 688 N N . ALA A 1 89 ? -2.337 3.752 8.691 1.00 94.69 89 ALA A N 1
ATOM 689 C CA . ALA A 1 89 ? -3.007 2.519 9.096 1.00 94.69 89 ALA A CA 1
ATOM 690 C C . ALA A 1 89 ? -3.459 2.594 10.563 1.00 94.69 89 ALA A C 1
ATOM 692 O O . ALA A 1 89 ? -4.625 2.327 10.860 1.00 94.69 89 ALA A O 1
ATOM 693 N N . PHE A 1 90 ? -2.575 3.054 11.456 1.00 94.94 90 PHE A N 1
ATOM 694 C CA . PHE A 1 90 ? -2.887 3.246 12.872 1.00 94.94 90 PHE A CA 1
ATOM 695 C C . PHE A 1 90 ? -4.014 4.266 13.100 1.00 94.94 90 PHE A C 1
ATOM 697 O O . PHE A 1 90 ? -4.948 3.992 13.849 1.00 94.94 90 PHE A O 1
ATOM 704 N N . ASN A 1 91 ? -3.976 5.419 12.423 1.00 94.25 91 ASN A N 1
ATOM 705 C CA . ASN A 1 91 ? -5.029 6.434 12.550 1.00 94.25 91 ASN A CA 1
ATOM 706 C C . ASN A 1 91 ? -6.375 5.946 12.025 1.00 94.25 91 ASN A C 1
ATOM 708 O O . ASN A 1 91 ? -7.406 6.263 12.615 1.00 94.25 91 ASN A O 1
ATOM 712 N N . THR A 1 92 ? -6.373 5.171 10.942 1.00 92.69 92 THR A N 1
ATOM 713 C CA . THR A 1 92 ? -7.605 4.595 10.395 1.00 92.69 92 THR A CA 1
ATOM 714 C C . THR A 1 92 ? -8.224 3.632 11.412 1.00 92.69 92 THR A C 1
ATOM 716 O O . THR A 1 92 ? -9.386 3.795 11.758 1.00 92.69 92 THR A O 1
ATOM 719 N N . LEU A 1 93 ? -7.424 2.731 12.002 1.00 93.75 93 LEU A N 1
ATOM 720 C CA . LEU A 1 93 ? -7.888 1.806 13.048 1.00 93.75 93 LEU A CA 1
ATOM 721 C C . LEU A 1 93 ? -8.442 2.536 14.280 1.00 93.75 93 LEU A C 1
ATOM 723 O O . LEU A 1 93 ? -9.491 2.164 14.798 1.00 93.75 93 LEU A O 1
ATOM 727 N N . LEU A 1 94 ? -7.749 3.580 14.751 1.00 94.75 94 LEU A N 1
ATOM 728 C CA . LEU A 1 94 ? -8.210 4.396 15.878 1.00 94.75 94 LEU A CA 1
ATOM 729 C C . LEU A 1 94 ? -9.540 5.085 15.554 1.00 94.75 94 LEU A C 1
ATOM 731 O O . LEU A 1 94 ? -10.451 5.090 16.374 1.00 94.75 94 LEU A O 1
ATOM 735 N N . THR A 1 95 ? -9.640 5.672 14.363 1.00 93.88 95 THR A N 1
ATOM 736 C CA . THR A 1 95 ? -10.844 6.377 13.913 1.00 93.88 95 THR A CA 1
ATOM 737 C C . THR A 1 95 ? -12.026 5.418 13.829 1.00 93.88 95 THR A C 1
ATOM 739 O O . THR A 1 95 ? -13.092 5.728 14.352 1.00 93.88 95 THR A O 1
ATOM 742 N N . ASP A 1 96 ? -11.825 4.234 13.253 1.00 92.38 96 ASP A N 1
ATOM 743 C CA . ASP A 1 96 ? -12.857 3.201 13.163 1.00 92.38 96 ASP A CA 1
ATOM 744 C C . ASP A 1 96 ? -13.312 2.741 14.556 1.00 92.38 96 ASP A C 1
ATOM 746 O O . ASP A 1 96 ? -14.511 2.624 14.811 1.00 92.38 96 ASP A O 1
ATOM 750 N N . ALA A 1 97 ? -12.372 2.551 15.489 1.00 93.94 97 ALA A N 1
ATOM 751 C CA . ALA A 1 97 ? -12.683 2.203 16.873 1.00 93.94 97 ALA A CA 1
ATOM 752 C C . ALA A 1 97 ? -13.474 3.306 17.598 1.00 93.94 97 ALA A C 1
ATOM 754 O O . ALA A 1 97 ? -14.384 2.997 18.361 1.00 93.94 97 ALA A O 1
ATOM 755 N N . LEU A 1 98 ? -13.155 4.582 17.349 1.00 96.88 98 LEU A N 1
ATOM 756 C CA . LEU A 1 98 ? -13.878 5.726 17.914 1.00 96.88 9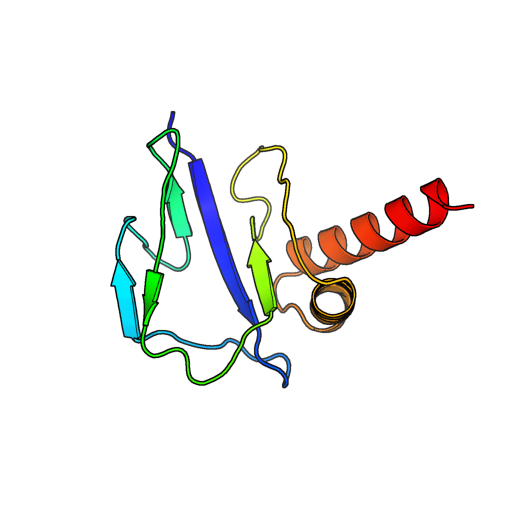8 LEU A CA 1
ATOM 757 C C . LEU A 1 98 ? -15.293 5.865 17.345 1.00 96.88 98 LEU A C 1
ATOM 759 O O . LEU A 1 98 ? -16.201 6.226 18.080 1.00 96.88 98 LEU A O 1
ATOM 763 N N . ILE A 1 99 ? -15.485 5.593 16.052 1.00 96.06 99 ILE A N 1
ATOM 764 C CA . ILE A 1 99 ? -16.806 5.636 15.406 1.00 96.06 99 ILE A CA 1
ATOM 765 C C . ILE A 1 99 ? -17.714 4.510 15.921 1.00 96.06 99 ILE A C 1
ATOM 767 O O . ILE A 1 99 ? -18.931 4.676 15.959 1.00 96.06 99 ILE A O 1
ATOM 771 N N . ALA A 1 100 ? -17.138 3.364 16.289 1.00 94.62 100 ALA A N 1
ATOM 772 C CA . ALA A 1 100 ? -17.881 2.205 16.780 1.00 94.62 100 ALA A CA 1
ATOM 773 C C . ALA A 1 100 ? -18.271 2.275 18.271 1.00 94.62 100 ALA A C 1
ATOM 775 O O . ALA A 1 100 ? -19.025 1.409 18.722 1.00 94.62 100 ALA A O 1
ATOM 776 N N . ALA A 1 101 ? -17.739 3.244 19.024 1.00 86.12 101 ALA A N 1
ATOM 777 C CA . ALA A 1 101 ? -17.997 3.443 20.454 1.00 86.12 101 ALA A CA 1
ATOM 778 C C . ALA A 1 101 ? -19.286 4.241 20.707 1.00 86.12 101 ALA A C 1
ATOM 780 O O . ALA A 1 101 ? -19.990 3.897 21.685 1.00 86.12 101 ALA A O 1
#

Radius of gyration: 13.93 Å; chains: 1; bounding box: 28×29×37 Å

pLDDT: mean 95.03, std 2.54, range [85.19, 98.0]

Foldseek 3Di:
DKQWKAKFFADPVLDTWDFDDKDFFDDDPRTTIDDDPDTDMDTHPGPDHTLMQICFVVSDPDDDDDDDDLVSLVCCLPRHPRPVSVVVSVVVVVVVVVVVD

Sequence (101 aa):
MHIPLAFGFVGADGKPVTWTAVEGATVDDGVVHIRKRRHTVRFSGVSERPSVSLNRGFSAPITLSVQQKADDQFFLAAHDSDPFSRWQAFNTLLTDALIAA

Secondary structure (DSSP, 8-state):
--EEEEEEEE-TTSSBPP-SEEESSEEETTEEEE-SS----EEE--SS-PEEEESGGG-S---------HHHHHHHHHH-SSHHHHHHHHHHHHHHHHHT-